Protein AF-A0A2G3K710-F1 (afdb_monomer_lite)

Foldseek 3Di:
DPPPPPDPDDPVNVVVVCCVVVVVVVVVVVVVVVVVVVVLVVLVVVLVVQCVVCVVPCVPPSNVVSLVCLCVSLQADQDPNDHDGDPVSVVSVVVSVVVVVVVVD

Secondary structure (DSSP, 8-state):
---S-S----HHHHHHHHHHHHHHHHHHHHHHHHHHHHHHHHHHHHHHHHHHHTTT-TTSHHHHHHHHTHHHHS--EEETTEEE--HHHHHHHHHHHHHHHHH--

Sequence (105 aa):
MESTLLFNLEIKDWAVLIATLLGPILAVQAQKAVETFRVKRARKIKLFGTLMATRAGRIAPEHVRALNMIDLVFYGEQTLGIHRRSSKEQNILDGWKEYLDHLNN

Structure (mmCIF, N/CA/C/O backbone):
data_AF-A0A2G3K710-F1
#
_entry.id   AF-A0A2G3K710-F1
#
loop_
_atom_site.group_PDB
_atom_site.id
_atom_site.type_symbol
_atom_site.label_atom_id
_atom_site.label_alt_id
_atom_site.label_comp_id
_atom_site.label_asym_id
_atom_site.label_entity_id
_atom_site.label_seq_id
_atom_site.pdbx_PDB_ins_code
_atom_site.Cartn_x
_atom_site.Cartn_y
_atom_site.Cartn_z
_atom_site.occupancy
_atom_site.B_iso_or_equiv
_atom_site.auth_seq_id
_atom_site.auth_comp_id
_atom_site.auth_asym_id
_atom_site.auth_atom_id
_atom_site.pdbx_PDB_model_num
ATOM 1 N N . MET A 1 1 ? -47.304 8.868 39.542 1.00 44.88 1 MET A N 1
ATOM 2 C CA . MET A 1 1 ? -46.521 9.511 38.465 1.00 44.88 1 MET A CA 1
ATOM 3 C C . MET A 1 1 ? -45.135 8.868 38.490 1.00 44.88 1 MET A C 1
ATOM 5 O O . MET A 1 1 ? -44.243 9.344 39.177 1.00 44.88 1 MET A O 1
ATOM 9 N N . GLU A 1 2 ? -45.018 7.685 37.879 1.00 50.94 2 GLU A N 1
ATOM 10 C CA . GLU A 1 2 ? -43.827 6.816 37.904 1.00 50.94 2 GLU A CA 1
ATOM 11 C C . GLU A 1 2 ? -42.816 7.228 36.825 1.00 50.94 2 GLU A C 1
ATOM 13 O O . GLU A 1 2 ? -42.670 6.571 35.800 1.00 50.94 2 GLU A O 1
ATOM 18 N N . SER A 1 3 ? -42.130 8.351 37.022 1.00 51.41 3 SER A N 1
ATOM 19 C CA . SER A 1 3 ? -41.107 8.827 36.077 1.00 51.41 3 SER A CA 1
ATOM 20 C C . SER A 1 3 ? -39.714 8.946 36.701 1.00 51.41 3 SER A C 1
ATOM 22 O O . SER A 1 3 ? -38.877 9.688 36.199 1.00 51.41 3 SER A O 1
ATOM 24 N N . THR A 1 4 ? -39.444 8.224 37.792 1.00 51.19 4 THR A N 1
ATOM 25 C CA . THR A 1 4 ? -38.132 8.212 38.472 1.00 51.19 4 THR A CA 1
ATOM 26 C C . THR A 1 4 ? -37.261 7.001 38.117 1.00 51.19 4 THR A C 1
ATOM 28 O O . THR A 1 4 ? -36.120 6.926 38.561 1.00 51.19 4 THR A O 1
ATOM 31 N N . LEU A 1 5 ? -37.757 6.074 37.286 1.00 51.72 5 LEU A N 1
ATOM 32 C CA . LEU A 1 5 ? -37.088 4.811 36.937 1.00 51.72 5 LEU A CA 1
ATOM 33 C C . LEU A 1 5 ? -36.492 4.766 35.517 1.00 51.72 5 LEU A C 1
ATOM 35 O O . LEU A 1 5 ? -36.252 3.679 35.007 1.00 51.72 5 LEU A O 1
ATOM 39 N N . LEU A 1 6 ? -36.267 5.899 34.840 1.00 57.09 6 LEU A N 1
ATOM 40 C CA . LEU A 1 6 ? -35.712 5.847 33.476 1.00 57.09 6 LEU A CA 1
ATOM 41 C C . LEU A 1 6 ? -34.179 5.794 33.425 1.00 57.09 6 LEU A C 1
ATOM 43 O O . LEU A 1 6 ? -33.655 5.114 32.554 1.00 57.09 6 LEU A O 1
ATOM 47 N N . PHE A 1 7 ? -33.448 6.415 34.358 1.00 63.38 7 PHE A N 1
ATOM 48 C CA . PHE A 1 7 ? -31.979 6.327 34.387 1.00 63.38 7 PHE A CA 1
ATOM 49 C C . PHE A 1 7 ? -31.425 6.462 35.809 1.00 63.38 7 PHE A C 1
ATOM 51 O O . PHE A 1 7 ? -30.880 7.498 36.176 1.00 63.38 7 PHE A O 1
ATOM 58 N N . ASN A 1 8 ? -31.539 5.404 36.611 1.00 63.84 8 ASN A N 1
ATOM 59 C CA . ASN A 1 8 ? -30.711 5.234 37.809 1.00 63.84 8 ASN A CA 1
ATOM 60 C C . ASN A 1 8 ? -29.580 4.243 37.482 1.00 63.84 8 ASN A C 1
ATOM 62 O O . ASN A 1 8 ? -29.498 3.164 38.059 1.00 63.84 8 ASN A O 1
ATOM 66 N N . LEU A 1 9 ? -28.808 4.560 36.434 1.00 72.38 9 LEU A N 1
ATOM 67 C CA . LEU A 1 9 ? -27.740 3.698 35.925 1.00 72.38 9 LEU A CA 1
ATOM 68 C C . LEU A 1 9 ? -26.454 3.939 36.709 1.00 72.38 9 LEU A C 1
ATOM 70 O O . LEU A 1 9 ? -26.003 5.081 36.836 1.00 72.38 9 LEU A O 1
ATOM 74 N N . GLU A 1 10 ? -25.828 2.859 37.168 1.00 83.06 10 GLU A N 1
ATOM 75 C CA . GLU A 1 10 ? -24.489 2.942 37.731 1.00 83.06 10 GLU A CA 1
ATOM 76 C C . GLU A 1 10 ? -23.467 3.229 36.621 1.00 83.06 10 GLU A C 1
ATOM 78 O O . GLU A 1 10 ? -23.659 2.914 35.444 1.00 83.06 10 GLU A O 1
ATOM 83 N N . ILE A 1 11 ? -22.308 3.774 36.999 1.00 83.94 11 ILE A N 1
ATOM 84 C CA . ILE A 1 11 ? -21.169 3.987 36.083 1.00 83.94 11 ILE A CA 1
ATOM 85 C C . ILE A 1 11 ? -20.802 2.685 35.340 1.00 83.94 11 ILE A C 1
ATOM 87 O O . ILE A 1 11 ? -20.367 2.717 34.188 1.00 83.94 11 ILE A O 1
ATOM 91 N N . LYS A 1 12 ? -21.012 1.529 35.983 1.00 84.44 12 LYS A N 1
ATOM 92 C CA . LYS A 1 12 ? -20.771 0.202 35.406 1.00 84.44 12 LYS A CA 1
ATOM 93 C C . LYS A 1 12 ? -21.708 -0.112 34.236 1.00 84.44 12 LYS A C 1
ATOM 95 O O . LYS A 1 12 ? -21.236 -0.649 33.236 1.00 84.44 12 LYS A O 1
ATOM 100 N N . ASP A 1 13 ? -22.982 0.267 34.312 1.00 89.56 13 ASP A N 1
ATOM 101 C CA . ASP A 1 13 ? -23.960 0.002 33.247 1.00 89.56 13 ASP A CA 1
ATOM 102 C C . ASP A 1 13 ? -23.636 0.815 31.992 1.00 89.56 13 ASP A C 1
ATOM 104 O O . ASP A 1 13 ? -23.671 0.303 30.871 1.00 89.56 13 ASP A O 1
ATOM 108 N N . TRP A 1 14 ? -23.212 2.067 32.185 1.00 88.31 14 TRP A N 1
ATOM 109 C CA . TRP A 1 14 ? -22.700 2.906 31.105 1.00 88.31 14 TRP A CA 1
ATOM 110 C C . TRP A 1 14 ? -21.447 2.316 30.460 1.00 88.31 14 TRP A C 1
ATOM 112 O O . TRP A 1 14 ? -21.346 2.294 29.234 1.00 88.31 14 TRP A O 1
ATOM 122 N N . ALA A 1 15 ? -20.513 1.790 31.257 1.00 91.44 15 ALA A N 1
ATOM 123 C CA . ALA A 1 15 ? -19.317 1.140 30.729 1.00 91.44 15 ALA A CA 1
ATOM 124 C C . ALA A 1 15 ? -19.660 -0.096 29.876 1.00 91.44 15 ALA A C 1
ATOM 126 O O . ALA A 1 15 ? -19.091 -0.268 28.798 1.00 91.44 15 ALA A O 1
ATOM 127 N N . VAL A 1 16 ? -20.619 -0.921 30.312 1.00 93.81 16 VAL A N 1
ATOM 128 C CA . VAL A 1 16 ? -21.076 -2.107 29.566 1.00 93.81 16 VAL A CA 1
ATOM 129 C C . VAL A 1 16 ? -21.786 -1.715 28.270 1.00 93.81 16 VAL A C 1
ATOM 131 O O . VAL A 1 16 ? -21.463 -2.265 27.216 1.00 93.81 16 VAL A O 1
ATOM 134 N N . LEU A 1 17 ? -22.702 -0.741 28.305 1.00 92.94 17 LEU A N 1
ATOM 135 C CA . LEU A 1 17 ? -23.395 -0.244 27.109 1.00 92.94 17 LEU A CA 1
ATOM 136 C C . LEU A 1 17 ? -22.407 0.308 26.076 1.00 92.94 17 LEU A C 1
ATOM 138 O O . LEU A 1 17 ? -22.453 -0.069 24.903 1.00 92.94 17 LEU A O 1
ATOM 142 N N . ILE A 1 18 ? -21.473 1.151 26.524 1.00 94.06 18 ILE A N 1
ATOM 143 C CA . ILE A 1 18 ? -20.436 1.731 25.669 1.00 94.06 18 ILE A CA 1
ATOM 144 C C . ILE A 1 18 ? -19.545 0.629 25.090 1.00 94.06 18 ILE A C 1
ATOM 146 O O . ILE A 1 18 ? -19.292 0.635 23.889 1.00 94.06 18 ILE A O 1
ATOM 150 N N . ALA A 1 19 ? -19.100 -0.341 25.892 1.00 94.31 19 ALA A N 1
ATOM 151 C CA . ALA A 1 19 ? -18.259 -1.437 25.412 1.00 94.31 19 ALA A CA 1
ATOM 152 C C . ALA A 1 19 ? -18.981 -2.322 24.383 1.00 94.31 19 ALA A C 1
ATOM 154 O O . ALA A 1 19 ? -18.394 -2.690 23.365 1.00 94.31 19 ALA A O 1
ATOM 155 N N . THR A 1 20 ? -20.261 -2.621 24.613 1.00 96.31 20 THR A N 1
ATOM 156 C CA . THR A 1 20 ? -21.073 -3.464 23.720 1.00 96.31 20 THR A CA 1
ATOM 157 C C . THR A 1 20 ? -21.342 -2.771 22.382 1.00 96.31 20 THR A C 1
ATOM 159 O O . THR A 1 20 ? -21.368 -3.431 21.345 1.00 96.31 20 THR A O 1
ATOM 162 N N . LEU A 1 21 ? -21.479 -1.440 22.378 1.00 94.94 21 LEU A N 1
ATOM 163 C CA . LEU A 1 21 ? -21.650 -0.653 21.155 1.00 94.94 21 LEU A CA 1
ATOM 164 C C . LEU A 1 21 ? -20.321 -0.381 20.431 1.00 94.94 21 LEU A C 1
ATOM 166 O O . LEU A 1 21 ? -20.236 -0.526 19.211 1.00 94.94 21 LEU A O 1
ATOM 170 N N . LEU A 1 22 ? -19.273 0.015 21.161 1.00 96.94 22 LEU A N 1
ATOM 171 C CA . LEU A 1 22 ? -17.978 0.376 20.575 1.00 96.94 22 LEU A CA 1
ATOM 172 C C . LEU A 1 22 ? -17.166 -0.840 20.131 1.00 96.94 22 LEU A C 1
ATOM 174 O O . LEU A 1 22 ? -16.422 -0.725 19.160 1.00 96.94 22 LEU A O 1
ATOM 178 N N . GLY A 1 23 ? -17.302 -1.992 20.793 1.00 96.62 23 GLY A N 1
ATOM 179 C CA . GLY A 1 23 ? -16.555 -3.209 20.465 1.00 96.62 23 GLY A CA 1
ATOM 180 C C . GLY A 1 23 ? -16.659 -3.596 18.983 1.00 96.62 23 GLY A C 1
ATOM 181 O O . GLY A 1 23 ? -15.624 -3.672 18.313 1.00 96.62 23 GLY A O 1
ATOM 182 N N . PRO A 1 24 ? -17.876 -3.764 18.426 1.00 97.19 24 PRO A N 1
ATOM 183 C CA . PRO A 1 24 ? -18.068 -4.061 17.007 1.00 97.19 24 PRO A CA 1
ATOM 184 C C . PRO A 1 24 ? -17.528 -2.970 16.076 1.00 97.19 24 PRO A C 1
ATOM 186 O O .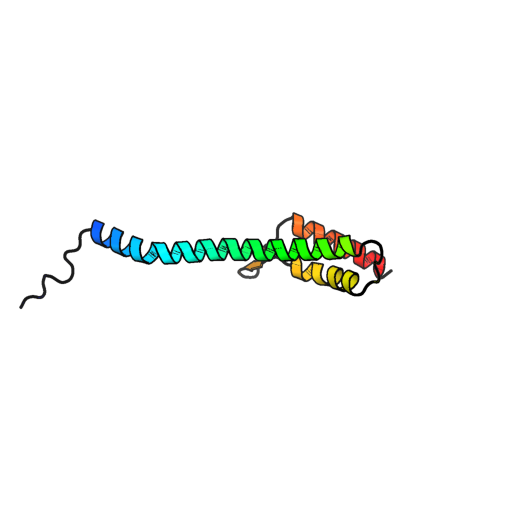 PRO A 1 24 ? -16.885 -3.282 15.075 1.00 97.19 24 PRO A O 1
ATOM 189 N N . ILE A 1 25 ? -17.738 -1.693 16.413 1.00 97.56 25 ILE A N 1
ATOM 190 C CA . ILE A 1 25 ? -17.272 -0.565 15.593 1.00 97.56 25 ILE A CA 1
ATOM 191 C C . ILE A 1 25 ? -15.743 -0.584 15.507 1.00 97.56 25 ILE A C 1
ATOM 193 O O . ILE A 1 25 ? -15.180 -0.567 14.414 1.00 97.56 25 ILE A O 1
ATOM 197 N N . LEU A 1 26 ? -15.057 -0.685 16.647 1.00 97.56 26 LEU A N 1
ATOM 198 C CA . LEU A 1 26 ? -13.597 -0.736 16.700 1.00 97.56 26 LEU A CA 1
ATOM 199 C C . LEU A 1 26 ? -13.042 -1.974 15.991 1.00 97.56 26 LEU A C 1
ATOM 201 O O . LEU A 1 26 ? -12.049 -1.860 15.272 1.00 97.56 26 LEU A O 1
ATOM 205 N N . ALA A 1 27 ? -13.695 -3.132 16.132 1.00 97.00 27 ALA A N 1
ATOM 206 C CA . ALA A 1 27 ? -13.297 -4.355 15.441 1.00 97.00 27 ALA A CA 1
ATOM 207 C C . ALA A 1 27 ? -13.351 -4.191 13.912 1.00 97.00 27 ALA A C 1
ATOM 209 O O . ALA A 1 27 ? -12.379 -4.508 13.221 1.00 97.00 27 ALA A O 1
ATOM 210 N N . VAL A 1 28 ? -14.441 -3.628 13.383 1.00 97.81 28 VAL A N 1
ATOM 211 C CA . VAL A 1 28 ? -14.593 -3.374 11.942 1.00 97.81 28 VAL A CA 1
ATOM 212 C C . VAL A 1 28 ? -13.567 -2.352 11.453 1.00 97.81 28 VAL A C 1
ATOM 214 O O . VAL A 1 28 ? -12.941 -2.562 10.412 1.00 97.81 28 VAL A O 1
ATOM 217 N N . GLN A 1 29 ? -13.321 -1.282 12.213 1.00 97.94 29 GLN A N 1
ATOM 218 C CA . GLN A 1 29 ? -12.321 -0.275 11.850 1.00 97.94 29 GLN A CA 1
ATOM 219 C C . GLN A 1 29 ? -10.899 -0.857 11.833 1.00 97.94 29 GLN A C 1
ATOM 221 O O . GLN A 1 29 ? -10.142 -0.606 10.891 1.00 97.94 29 GLN A O 1
ATOM 226 N N . ALA A 1 30 ? -10.546 -1.685 12.819 1.00 97.31 30 ALA A N 1
ATOM 227 C CA . ALA A 1 30 ? -9.267 -2.387 12.852 1.00 97.31 30 ALA A CA 1
ATOM 228 C C . ALA A 1 30 ? -9.122 -3.347 11.660 1.00 97.31 30 ALA A C 1
ATOM 230 O O . ALA A 1 30 ? -8.100 -3.335 10.968 1.00 97.31 30 ALA A O 1
ATOM 231 N N . GLN A 1 31 ? -10.165 -4.124 11.358 1.00 97.44 31 GLN A N 1
ATOM 232 C CA . GLN A 1 31 ? -10.185 -5.010 10.195 1.00 97.44 31 GLN A CA 1
ATOM 233 C C . GLN A 1 31 ? -10.004 -4.225 8.889 1.00 97.44 31 GLN A C 1
ATOM 235 O O . GLN A 1 31 ? -9.193 -4.612 8.042 1.00 97.44 31 GLN A O 1
ATOM 240 N N . LYS A 1 32 ? -10.698 -3.091 8.737 1.00 97.50 32 LYS A N 1
ATOM 241 C CA . LYS A 1 32 ? -10.612 -2.255 7.535 1.00 97.50 32 LYS A CA 1
ATOM 242 C C . LYS A 1 32 ? -9.231 -1.630 7.355 1.00 97.50 32 LYS A C 1
ATOM 244 O O . LYS A 1 32 ? -8.726 -1.566 6.229 1.00 97.50 32 LYS A O 1
ATOM 249 N N . ALA A 1 33 ? -8.590 -1.217 8.446 1.00 95.69 33 ALA A N 1
ATOM 250 C CA . ALA A 1 33 ? -7.222 -0.712 8.416 1.00 95.69 33 ALA A CA 1
ATOM 251 C C . ALA A 1 33 ? -6.236 -1.785 7.917 1.00 95.69 33 ALA A C 1
ATOM 253 O O . ALA A 1 33 ? -5.432 -1.524 7.016 1.00 95.69 33 ALA A O 1
ATOM 254 N N . VAL A 1 34 ? -6.346 -3.018 8.429 1.00 97.19 34 VAL A N 1
ATOM 255 C CA . VAL A 1 34 ? -5.512 -4.153 7.994 1.00 97.19 34 VAL A CA 1
ATOM 256 C C . VAL A 1 34 ? -5.764 -4.504 6.527 1.00 97.19 34 VAL A C 1
ATOM 258 O O . VAL A 1 34 ? -4.813 -4.727 5.775 1.00 97.19 34 VAL A O 1
ATOM 261 N N . GLU A 1 35 ? -7.024 -4.532 6.094 1.00 97.19 35 GLU A N 1
ATOM 262 C CA . GLU A 1 35 ? -7.389 -4.788 4.698 1.00 97.19 35 GLU A CA 1
ATOM 263 C C . GLU A 1 35 ? -6.765 -3.743 3.765 1.00 97.19 35 GLU A C 1
ATOM 265 O O . GLU A 1 35 ? -6.107 -4.089 2.783 1.00 97.19 35 GLU A O 1
ATOM 270 N N . THR A 1 36 ? -6.888 -2.464 4.116 1.00 93.81 36 TH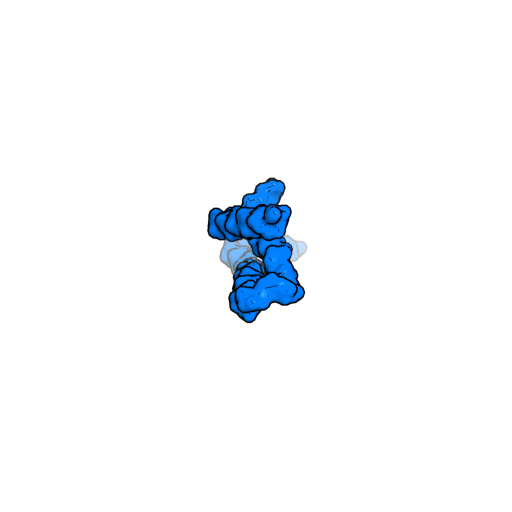R A N 1
ATOM 271 C CA . THR A 1 36 ? -6.342 -1.355 3.325 1.00 93.81 36 THR A CA 1
ATOM 272 C C . THR A 1 36 ? -4.823 -1.466 3.191 1.00 93.81 36 THR A C 1
ATOM 274 O O . THR A 1 36 ? -4.274 -1.309 2.097 1.00 93.81 36 THR A O 1
ATOM 277 N N . PHE A 1 37 ? -4.128 -1.810 4.279 1.00 93.31 37 PHE A N 1
ATOM 278 C CA . PHE A 1 37 ? -2.690 -2.073 4.249 1.00 93.31 37 PHE A CA 1
ATOM 279 C C . PHE A 1 37 ? -2.333 -3.254 3.332 1.00 93.31 37 PHE A C 1
ATOM 281 O O . PHE A 1 37 ? -1.418 -3.150 2.506 1.00 93.31 37 PHE A O 1
ATOM 288 N N . ARG A 1 38 ? -3.076 -4.365 3.424 1.00 96.62 38 ARG A N 1
ATOM 289 C CA . ARG A 1 38 ? -2.878 -5.546 2.566 1.00 96.62 38 ARG A CA 1
ATOM 290 C C . ARG A 1 38 ? -3.079 -5.212 1.089 1.00 96.62 38 ARG A C 1
ATOM 292 O O . ARG A 1 38 ? -2.236 -5.592 0.280 1.00 96.62 38 ARG A O 1
ATOM 299 N N . VAL A 1 39 ? -4.122 -4.458 0.739 1.00 95.94 39 VAL A N 1
ATOM 300 C CA . VAL A 1 39 ? -4.400 -4.038 -0.646 1.00 95.94 39 VAL A CA 1
ATOM 301 C C . VAL A 1 39 ? -3.265 -3.177 -1.203 1.00 95.94 39 VAL A C 1
ATOM 303 O O . VAL A 1 39 ? -2.785 -3.439 -2.308 1.00 95.94 39 VAL A O 1
ATOM 306 N N . LYS A 1 40 ? -2.773 -2.194 -0.436 1.00 93.81 40 LYS A N 1
ATOM 307 C CA . LYS A 1 40 ? -1.624 -1.364 -0.844 1.00 93.81 40 LYS A CA 1
ATOM 308 C C . LYS A 1 40 ? -0.375 -2.210 -1.098 1.00 93.81 40 LYS A C 1
ATOM 310 O O . LYS A 1 40 ? 0.300 -2.032 -2.111 1.00 93.81 40 LYS A O 1
ATOM 315 N N . ARG A 1 41 ? -0.075 -3.161 -0.207 1.00 95.38 41 ARG A N 1
ATOM 316 C CA . ARG A 1 41 ? 1.068 -4.073 -0.365 1.00 95.38 41 ARG A CA 1
ATOM 317 C C . ARG A 1 41 ? 0.906 -4.987 -1.581 1.00 95.38 41 ARG A C 1
ATOM 319 O O . ARG A 1 41 ? 1.860 -5.157 -2.336 1.00 95.38 41 ARG A O 1
ATOM 326 N N . ALA A 1 42 ? -0.286 -5.538 -1.795 1.00 97.56 42 ALA A N 1
ATOM 327 C CA . ALA A 1 42 ? -0.573 -6.420 -2.921 1.00 97.56 42 ALA A CA 1
ATOM 328 C C . ALA A 1 42 ? -0.382 -5.713 -4.271 1.00 97.56 42 ALA A C 1
ATOM 330 O O . ALA A 1 42 ? 0.207 -6.294 -5.178 1.00 97.56 42 ALA A O 1
ATOM 331 N N . ARG A 1 43 ? -0.794 -4.440 -4.393 1.00 96.75 43 ARG A N 1
ATOM 332 C CA . ARG A 1 43 ? -0.562 -3.633 -5.607 1.00 96.75 43 ARG A CA 1
ATOM 333 C C . ARG A 1 43 ? 0.926 -3.497 -5.932 1.00 96.75 43 ARG A C 1
ATOM 335 O O . ARG A 1 43 ? 1.314 -3.723 -7.073 1.00 96.75 43 ARG A O 1
ATOM 342 N N . LYS A 1 44 ? 1.757 -3.209 -4.925 1.00 97.19 44 LYS A N 1
ATOM 343 C CA . LYS A 1 44 ? 3.220 -3.119 -5.078 1.00 97.19 44 LYS A CA 1
ATOM 344 C C . LYS A 1 44 ? 3.831 -4.451 -5.503 1.00 97.19 44 LYS A C 1
ATOM 346 O O . LYS A 1 44 ? 4.602 -4.492 -6.451 1.00 97.19 44 LYS A O 1
ATOM 351 N N . ILE A 1 45 ? 3.461 -5.547 -4.838 1.00 98.00 45 ILE A N 1
ATOM 352 C CA . ILE A 1 45 ? 3.962 -6.889 -5.179 1.00 98.00 45 ILE A CA 1
ATOM 353 C C . ILE A 1 45 ? 3.553 -7.275 -6.600 1.00 98.00 45 ILE A C 1
ATOM 355 O O . ILE A 1 45 ? 4.382 -7.787 -7.341 1.00 98.00 45 ILE A O 1
ATOM 359 N N . LYS A 1 46 ? 2.305 -7.002 -6.998 1.00 98.19 46 LYS A N 1
ATOM 360 C CA . LYS A 1 46 ? 1.830 -7.259 -8.361 1.00 98.19 46 LYS A CA 1
ATOM 361 C C . LYS A 1 46 ? 2.652 -6.476 -9.384 1.00 98.19 46 LYS A C 1
ATOM 363 O O . LYS A 1 46 ? 3.124 -7.066 -10.345 1.00 98.19 46 LYS A O 1
ATOM 368 N N . LEU A 1 47 ? 2.856 -5.181 -9.145 1.00 98.12 47 LEU A N 1
ATOM 369 C CA . LEU A 1 47 ? 3.669 -4.315 -9.995 1.00 98.12 47 LEU A CA 1
ATOM 370 C C . LEU A 1 47 ? 5.098 -4.859 -10.162 1.00 98.12 47 LEU A C 1
ATOM 372 O O . LEU A 1 47 ? 5.548 -5.077 -11.285 1.00 98.12 47 LEU A O 1
ATOM 376 N N . PHE A 1 48 ? 5.783 -5.144 -9.051 1.00 97.44 48 PHE A N 1
ATOM 377 C CA . PHE A 1 48 ? 7.126 -5.725 -9.085 1.00 97.44 48 PHE A CA 1
ATOM 378 C C . PHE A 1 48 ? 7.148 -7.094 -9.767 1.00 97.44 48 PHE A C 1
ATOM 380 O O . PHE A 1 48 ? 8.039 -7.368 -10.566 1.00 97.44 48 PHE A O 1
ATOM 387 N N . GLY A 1 49 ? 6.153 -7.938 -9.493 1.00 97.94 49 GLY A N 1
ATOM 388 C CA . GLY A 1 49 ? 5.991 -9.239 -10.131 1.00 97.94 49 GLY A CA 1
ATOM 389 C C . GLY A 1 49 ? 5.895 -9.122 -11.651 1.00 97.94 49 GLY A C 1
ATOM 390 O O . GLY A 1 49 ? 6.602 -9.842 -12.351 1.00 97.94 49 GLY A O 1
ATOM 391 N N . THR A 1 50 ? 5.103 -8.176 -12.166 1.00 97.88 50 THR A N 1
ATOM 392 C CA . THR A 1 50 ? 4.991 -7.925 -13.610 1.00 97.88 50 THR A CA 1
ATOM 393 C C . THR A 1 50 ? 6.320 -7.470 -14.214 1.00 97.88 50 THR A C 1
ATOM 395 O O . THR A 1 50 ? 6.733 -8.028 -15.232 1.00 97.88 50 THR A O 1
ATOM 398 N N . LEU A 1 51 ? 7.026 -6.521 -13.587 1.00 97.25 51 LEU A N 1
ATOM 399 C CA . LEU A 1 51 ? 8.338 -6.053 -14.065 1.00 97.25 51 LEU A CA 1
ATOM 400 C C . LEU A 1 51 ? 9.366 -7.190 -14.112 1.00 97.25 51 LEU A C 1
ATOM 402 O O . LEU A 1 51 ? 10.098 -7.332 -15.089 1.00 97.25 51 LEU A O 1
ATOM 406 N N . MET A 1 52 ? 9.383 -8.039 -13.082 1.00 97.00 52 MET A N 1
ATOM 407 C CA . MET A 1 52 ? 10.300 -9.175 -12.999 1.00 97.00 52 MET A CA 1
ATOM 408 C C . MET A 1 52 ? 9.961 -10.277 -14.002 1.00 97.00 52 MET A C 1
ATOM 410 O O . MET A 1 52 ? 10.869 -10.819 -14.633 1.00 97.00 52 MET A O 1
ATOM 414 N N . ALA A 1 53 ? 8.677 -10.589 -14.184 1.00 97.44 53 ALA A N 1
ATOM 415 C CA . ALA A 1 53 ? 8.225 -11.590 -15.147 1.00 97.44 53 ALA A CA 1
ATOM 416 C C . ALA A 1 53 ? 8.530 -11.173 -16.594 1.00 97.44 53 ALA A C 1
ATOM 418 O O . ALA A 1 53 ? 8.867 -12.008 -17.426 1.00 97.44 53 ALA A O 1
ATOM 419 N N . THR A 1 54 ? 8.466 -9.872 -16.884 1.00 96.75 54 THR A N 1
ATOM 420 C CA . THR A 1 54 ? 8.698 -9.310 -18.224 1.00 96.75 54 THR A CA 1
ATOM 421 C C . THR A 1 54 ? 10.119 -8.775 -18.421 1.00 96.75 54 THR A C 1
ATOM 423 O O . THR A 1 54 ? 10.401 -8.149 -19.438 1.00 96.75 54 THR A O 1
ATOM 426 N N . ARG A 1 55 ? 11.055 -9.045 -17.498 1.00 93.94 55 ARG A N 1
ATOM 427 C CA . ARG A 1 55 ? 12.402 -8.437 -17.495 1.00 93.94 55 ARG A CA 1
ATOM 428 C C . ARG A 1 55 ? 13.215 -8.645 -18.780 1.00 93.94 55 ARG A C 1
ATOM 430 O O . ARG A 1 55 ? 14.060 -7.812 -19.097 1.00 93.94 55 ARG A O 1
ATOM 437 N N . ALA A 1 56 ? 12.983 -9.756 -19.487 1.00 94.56 56 ALA A N 1
ATOM 438 C CA . ALA A 1 56 ? 13.641 -10.081 -20.755 1.00 94.56 56 ALA A CA 1
ATOM 439 C C . ALA A 1 56 ? 12.987 -9.383 -21.964 1.00 94.56 56 ALA A C 1
ATOM 441 O O . ALA A 1 56 ? 13.641 -9.178 -22.979 1.00 94.56 56 ALA A O 1
ATOM 442 N N . GLY A 1 57 ? 11.715 -8.991 -21.848 1.00 92.19 57 GLY A N 1
ATOM 443 C CA . GLY A 1 57 ? 10.931 -8.318 -22.882 1.00 92.19 57 GLY A CA 1
ATOM 444 C C . GLY A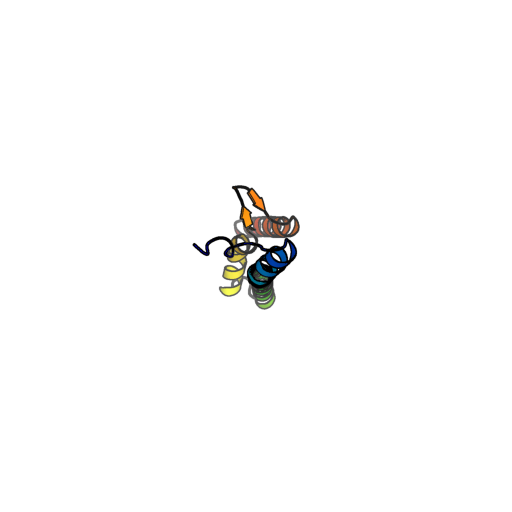 1 57 ? 10.506 -6.925 -22.429 1.00 92.19 57 GLY A C 1
ATOM 445 O O . GLY A 1 57 ? 9.324 -6.684 -22.207 1.00 92.19 57 GLY A O 1
ATOM 446 N N . ARG A 1 58 ? 11.467 -6.004 -22.292 1.00 87.31 58 ARG A N 1
ATOM 447 C CA . ARG A 1 58 ? 11.232 -4.649 -21.749 1.00 87.31 58 ARG A CA 1
ATOM 448 C C . ARG A 1 58 ? 10.281 -3.784 -22.589 1.00 87.31 58 ARG A C 1
ATOM 450 O O .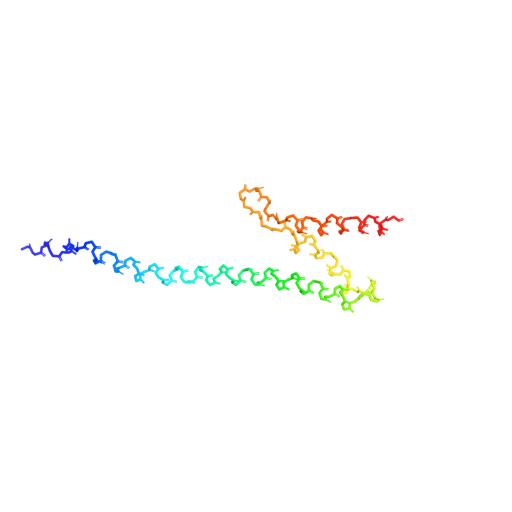 ARG A 1 58 ? 9.691 -2.850 -22.067 1.00 87.31 58 ARG A O 1
ATOM 457 N N . ILE A 1 59 ? 10.094 -4.118 -23.866 1.00 90.88 59 ILE A N 1
ATOM 458 C CA . ILE A 1 59 ? 9.141 -3.450 -24.771 1.00 90.88 59 ILE A CA 1
ATOM 459 C C . ILE A 1 59 ? 7.756 -4.114 -24.792 1.00 90.88 59 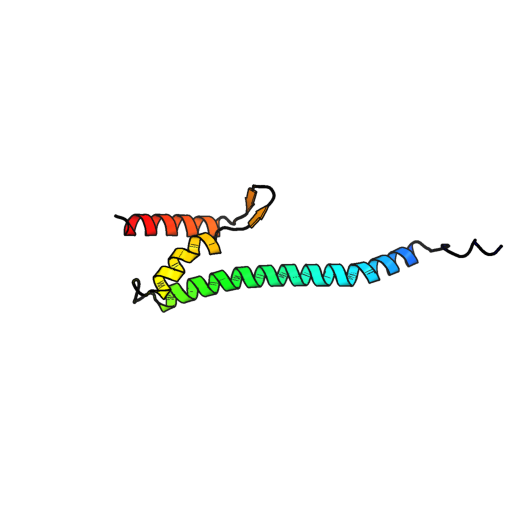ILE A C 1
ATOM 461 O O . ILE A 1 59 ? 6.872 -3.680 -25.528 1.00 90.88 59 ILE A O 1
ATOM 465 N N . ALA A 1 60 ? 7.550 -5.185 -24.019 1.00 94.31 60 ALA A N 1
ATOM 466 C CA . ALA A 1 60 ? 6.247 -5.827 -23.938 1.00 94.31 60 ALA A CA 1
ATOM 467 C C . ALA A 1 60 ? 5.216 -4.845 -23.348 1.00 94.31 60 ALA A C 1
ATOM 469 O O . ALA A 1 60 ? 5.527 -4.167 -22.363 1.00 94.31 60 ALA A O 1
ATOM 470 N N . PRO A 1 61 ? 3.973 -4.809 -23.864 1.00 95.88 61 PRO A N 1
ATOM 471 C CA . PRO A 1 61 ? 2.943 -3.895 -23.369 1.00 95.88 61 PRO A CA 1
ATOM 472 C C . PRO A 1 61 ? 2.730 -3.977 -21.853 1.00 95.88 61 PRO A C 1
ATOM 474 O O . PRO A 1 61 ? 2.555 -2.958 -21.193 1.00 95.88 61 PRO A O 1
ATOM 477 N N . GLU A 1 62 ? 2.807 -5.179 -21.279 1.00 96.31 62 GLU A N 1
ATOM 478 C CA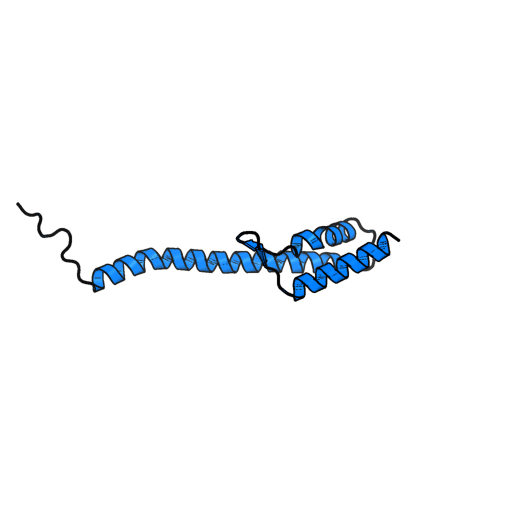 . GLU A 1 62 ? 2.654 -5.384 -19.835 1.00 96.31 62 GLU A CA 1
ATOM 479 C C . GLU A 1 62 ? 3.827 -4.834 -19.013 1.00 96.31 62 GLU A C 1
ATOM 481 O O . GLU A 1 62 ? 3.617 -4.369 -17.893 1.00 96.31 62 GLU A O 1
ATOM 486 N N . HIS A 1 63 ? 5.042 -4.815 -19.572 1.00 97.06 63 HIS A N 1
ATOM 487 C CA . HIS A 1 63 ? 6.193 -4.176 -18.934 1.00 97.06 63 HIS A CA 1
ATOM 488 C C . HIS A 1 63 ? 6.007 -2.658 -18.885 1.00 97.06 63 HIS A C 1
ATOM 490 O O . HIS A 1 63 ? 6.085 -2.053 -17.819 1.00 97.06 63 HIS A O 1
ATOM 496 N N . VAL A 1 64 ? 5.679 -2.052 -20.029 1.00 96.06 64 VAL A N 1
ATOM 497 C CA . VAL A 1 64 ? 5.465 -0.602 -20.147 1.00 96.06 64 VAL A CA 1
ATOM 498 C C . VAL A 1 64 ? 4.287 -0.151 -19.280 1.00 96.06 64 VAL A C 1
ATOM 500 O O . VAL A 1 64 ? 4.381 0.843 -18.563 1.00 96.06 64 VAL A O 1
ATOM 503 N N . ARG A 1 65 ? 3.190 -0.921 -19.263 1.00 96.81 65 ARG A N 1
ATOM 504 C CA . ARG A 1 65 ? 2.044 -0.667 -18.379 1.00 96.81 65 ARG A CA 1
ATOM 505 C C . ARG A 1 65 ? 2.458 -0.694 -16.909 1.00 96.81 65 ARG A C 1
ATOM 507 O O . ARG A 1 65 ? 2.012 0.154 -16.145 1.00 96.81 65 ARG A O 1
ATOM 514 N N . ALA A 1 66 ? 3.290 -1.654 -16.507 1.00 97.31 66 ALA A N 1
ATOM 515 C CA . ALA A 1 66 ? 3.814 -1.716 -15.149 1.00 97.31 66 ALA A CA 1
ATOM 516 C C . ALA A 1 66 ? 4.676 -0.484 -14.825 1.00 97.31 66 ALA A C 1
ATOM 518 O O . ALA A 1 66 ? 4.433 0.159 -13.809 1.00 97.31 66 ALA A O 1
ATOM 519 N N . LEU A 1 67 ? 5.602 -0.090 -15.700 1.00 96.56 67 LEU A N 1
ATOM 520 C CA . LEU A 1 67 ? 6.415 1.116 -15.507 1.00 96.56 67 LEU A CA 1
ATOM 521 C C . LEU A 1 67 ? 5.553 2.376 -15.300 1.00 96.56 67 LEU A C 1
ATOM 523 O O . LEU A 1 67 ? 5.703 3.066 -14.297 1.00 96.56 67 LEU A O 1
ATOM 527 N N . ASN A 1 68 ? 4.547 2.597 -16.149 1.00 95.38 68 ASN A N 1
ATOM 528 C CA . ASN A 1 68 ? 3.634 3.745 -16.035 1.00 95.38 68 ASN A CA 1
ATOM 529 C C . ASN A 1 68 ? 2.773 3.735 -14.759 1.00 95.38 68 ASN A C 1
ATOM 531 O O . ASN A 1 68 ? 2.210 4.753 -14.362 1.00 95.38 68 ASN A O 1
ATOM 535 N N . MET A 1 69 ? 2.640 2.580 -14.107 1.00 97.31 69 MET A N 1
ATOM 536 C CA . MET A 1 69 ? 1.904 2.444 -12.854 1.00 97.31 69 MET A CA 1
ATOM 537 C C . MET A 1 69 ? 2.739 2.812 -11.623 1.00 97.31 69 MET A C 1
ATOM 539 O O . MET A 1 69 ? 2.165 2.917 -10.536 1.00 97.31 69 MET A O 1
ATOM 543 N N . ILE A 1 70 ? 4.058 2.999 -11.755 1.00 97.38 70 ILE A N 1
ATOM 544 C CA . ILE A 1 70 ? 4.961 3.280 -10.631 1.00 97.38 70 ILE A CA 1
ATOM 545 C C . ILE A 1 70 ? 4.525 4.554 -9.891 1.00 97.38 70 ILE A C 1
ATOM 547 O O . ILE A 1 70 ? 4.281 4.492 -8.683 1.00 97.38 70 ILE A O 1
ATOM 551 N N . ASP A 1 71 ? 4.319 5.667 -10.599 1.00 95.62 71 ASP A N 1
ATOM 552 C CA . ASP A 1 71 ? 3.929 6.945 -9.984 1.00 95.62 71 ASP A CA 1
ATOM 553 C C . ASP A 1 71 ? 2.625 6.841 -9.187 1.00 95.62 71 ASP A C 1
ATOM 555 O O . ASP A 1 71 ? 2.517 7.368 -8.079 1.00 95.62 71 ASP A O 1
ATOM 559 N N . LEU A 1 72 ? 1.654 6.080 -9.701 1.00 95.00 72 LEU A N 1
ATOM 560 C CA . LEU A 1 72 ? 0.365 5.871 -9.047 1.00 95.00 72 LEU A CA 1
ATOM 561 C C . LEU A 1 72 ? 0.463 4.920 -7.844 1.00 95.00 72 LEU A C 1
ATOM 563 O O . LEU A 1 72 ? -0.127 5.174 -6.794 1.00 95.00 72 LEU A O 1
ATOM 567 N N . VAL A 1 73 ? 1.194 3.810 -7.973 1.00 96.38 73 VAL A N 1
ATOM 568 C CA . VAL A 1 73 ? 1.323 2.797 -6.909 1.00 96.38 73 VAL A CA 1
ATOM 569 C C . VAL A 1 73 ? 2.143 3.319 -5.727 1.00 96.38 73 VAL A C 1
ATOM 571 O O . VAL A 1 73 ? 1.880 2.929 -4.584 1.00 96.38 73 VAL A O 1
ATOM 574 N N . PHE A 1 74 ? 3.104 4.204 -5.987 1.00 96.19 74 PHE A N 1
ATOM 575 C CA . PHE A 1 74 ? 3.991 4.779 -4.977 1.00 96.19 74 PHE A CA 1
ATOM 576 C C . PHE A 1 74 ? 3.651 6.231 -4.614 1.00 96.19 74 PHE A C 1
ATOM 578 O O . PHE A 1 74 ? 4.362 6.835 -3.810 1.00 96.19 74 PHE A O 1
ATOM 585 N N . TYR A 1 75 ? 2.536 6.783 -5.113 1.00 91.38 75 TYR A N 1
ATOM 586 C CA . TYR A 1 75 ? 2.075 8.145 -4.804 1.00 91.38 75 TYR A CA 1
ATOM 587 C C . TYR A 1 75 ? 2.006 8.437 -3.291 1.00 91.38 75 TYR A C 1
ATOM 589 O O . TYR A 1 75 ? 2.389 9.514 -2.839 1.00 91.38 75 TYR A O 1
ATOM 597 N N . GLY A 1 76 ? 1.615 7.439 -2.495 1.00 89.62 76 GLY A N 1
ATOM 598 C CA . GLY A 1 76 ? 1.374 7.591 -1.060 1.00 89.62 76 GLY A CA 1
ATOM 599 C C . GLY A 1 76 ? -0.049 8.071 -0.767 1.00 89.62 76 GLY A C 1
ATOM 600 O O . GLY A 1 76 ? -0.919 8.035 -1.636 1.00 89.62 76 GLY A O 1
ATOM 601 N N . GLU A 1 77 ? -0.307 8.481 0.473 1.00 87.88 77 GLU A N 1
ATOM 602 C CA . GLU A 1 77 ? -1.600 9.047 0.872 1.00 87.88 77 GLU A CA 1
ATOM 603 C C . GLU A 1 77 ? -1.502 10.555 1.027 1.00 87.88 77 GLU A C 1
ATOM 605 O O . GLU A 1 77 ? -0.567 11.058 1.638 1.00 87.88 77 GLU A O 1
ATOM 610 N N . GLN A 1 78 ? -2.490 11.285 0.519 1.00 86.75 78 GLN A N 1
ATOM 611 C CA . GLN A 1 78 ? -2.597 12.716 0.762 1.00 86.75 78 GLN A CA 1
ATOM 612 C C . GLN A 1 78 ? -3.598 12.953 1.889 1.00 86.75 78 GLN A C 1
ATOM 614 O O . GLN A 1 78 ? -4.775 12.619 1.772 1.00 86.75 78 GLN A O 1
ATOM 619 N N . THR A 1 79 ? -3.129 13.528 2.992 1.00 86.50 79 THR A N 1
ATOM 620 C CA . THR A 1 79 ? -3.971 13.869 4.143 1.00 86.50 79 THR A CA 1
ATOM 621 C C . THR A 1 79 ? -3.772 15.337 4.469 1.00 86.50 79 THR A C 1
ATOM 623 O O . THR A 1 79 ? -2.642 15.743 4.734 1.00 86.50 79 THR A O 1
ATOM 626 N N . LEU A 1 80 ? -4.851 16.126 4.459 1.00 87.19 80 LEU A N 1
ATOM 627 C CA . LEU A 1 80 ? -4.811 17.565 4.768 1.00 87.19 80 LEU A CA 1
ATOM 628 C C . LEU A 1 80 ? -3.797 18.341 3.903 1.00 87.19 80 LEU A C 1
ATOM 630 O O . LEU A 1 80 ? -3.031 19.155 4.403 1.00 87.19 80 LEU A O 1
ATOM 634 N N . GLY A 1 81 ? -3.744 18.036 2.602 1.00 87.62 81 GLY A N 1
ATOM 635 C CA . GLY A 1 81 ? -2.814 18.668 1.658 1.00 87.62 81 GLY A CA 1
ATOM 636 C C . GLY A 1 81 ? -1.364 18.177 1.745 1.00 87.62 81 GLY A C 1
ATOM 637 O O . GLY A 1 81 ? -0.581 18.490 0.856 1.00 87.62 81 GLY A O 1
ATOM 638 N N . ILE A 1 82 ? -1.013 17.364 2.747 1.00 87.25 82 ILE A N 1
ATOM 639 C CA . ILE A 1 82 ? 0.339 16.830 2.941 1.00 87.25 82 ILE A CA 1
ATOM 640 C C . ILE A 1 82 ? 0.420 15.412 2.373 1.00 87.25 82 ILE A C 1
ATOM 642 O O . ILE A 1 82 ? -0.338 14.523 2.778 1.00 87.25 82 ILE A O 1
ATOM 646 N N . HIS A 1 83 ? 1.375 15.184 1.471 1.00 85.75 83 HIS A N 1
ATOM 647 C CA . HIS A 1 83 ? 1.706 13.851 0.972 1.00 85.75 83 HIS A CA 1
ATOM 648 C C . HIS A 1 83 ? 2.487 13.063 2.010 1.00 85.75 83 HIS A C 1
ATOM 650 O O . HIS A 1 83 ? 3.608 13.401 2.385 1.00 85.75 83 HIS A O 1
ATOM 656 N N . ARG A 1 84 ? 1.888 11.965 2.452 1.00 89.06 84 ARG A N 1
ATOM 657 C CA . ARG A 1 84 ? 2.495 10.978 3.329 1.00 89.06 84 ARG A CA 1
ATOM 658 C C . ARG A 1 84 ? 2.932 9.788 2.495 1.00 89.06 84 ARG A C 1
ATOM 660 O O . ARG A 1 84 ? 2.130 8.933 2.116 1.00 89.06 84 ARG A O 1
ATOM 667 N N . ARG A 1 85 ? 4.235 9.728 2.249 1.00 91.88 85 ARG A N 1
ATOM 668 C CA . ARG A 1 85 ? 4.922 8.546 1.730 1.00 91.88 85 ARG A CA 1
ATOM 669 C C . ARG A 1 85 ? 6.139 8.236 2.578 1.00 91.88 85 ARG A C 1
ATOM 671 O O . ARG A 1 85 ? 6.704 9.112 3.228 1.00 91.88 85 ARG A O 1
ATOM 678 N N . SER A 1 86 ? 6.542 6.980 2.564 1.00 93.62 86 SER A N 1
ATOM 679 C CA . SER A 1 86 ? 7.790 6.562 3.189 1.00 93.62 86 SER A CA 1
ATOM 680 C C . SER A 1 86 ? 8.992 6.953 2.327 1.00 93.62 86 SER A C 1
ATOM 682 O O . SER A 1 86 ? 8.903 6.988 1.099 1.00 93.62 86 SER A O 1
ATOM 684 N N . SER A 1 87 ? 10.151 7.157 2.957 1.00 94.56 87 SER A N 1
ATOM 685 C CA . SER A 1 87 ? 11.411 7.426 2.247 1.00 94.56 87 SER A CA 1
ATOM 686 C C . SER A 1 87 ? 11.750 6.330 1.230 1.00 94.56 87 SER A C 1
ATOM 688 O O . SER A 1 87 ? 12.283 6.612 0.167 1.00 94.56 87 SER A O 1
ATOM 690 N N . LYS A 1 88 ? 11.371 5.073 1.504 1.00 94.75 88 LYS A N 1
ATOM 691 C CA . LYS A 1 88 ? 11.563 3.959 0.562 1.00 94.75 88 LYS A CA 1
ATOM 692 C C . LYS A 1 88 ? 10.756 4.132 -0.724 1.00 94.75 88 LYS A C 1
ATOM 694 O O . LYS A 1 88 ? 11.244 3.784 -1.789 1.00 94.75 88 LYS A O 1
ATOM 699 N N . GLU A 1 89 ? 9.526 4.631 -0.627 1.00 95.50 89 GLU A N 1
ATOM 700 C CA . GLU A 1 89 ? 8.685 4.889 -1.803 1.00 95.50 89 GLU A CA 1
ATOM 701 C C . GLU A 1 89 ? 9.197 6.090 -2.593 1.00 95.50 89 GLU A C 1
ATOM 703 O O . GLU A 1 89 ? 9.156 6.053 -3.816 1.00 95.50 89 GLU A O 1
ATOM 708 N N . GLN A 1 90 ? 9.732 7.106 -1.907 1.00 96.12 90 GLN A N 1
ATOM 709 C CA . GLN A 1 90 ? 10.396 8.227 -2.569 1.00 96.12 90 GLN A CA 1
ATOM 710 C C . GLN A 1 90 ? 11.601 7.750 -3.390 1.00 96.12 90 GLN A C 1
ATOM 712 O O . GLN A 1 90 ? 11.644 8.009 -4.585 1.00 96.12 90 GLN A O 1
ATOM 717 N N . ASN A 1 91 ? 12.487 6.938 -2.804 1.00 97.06 91 ASN A N 1
ATOM 718 C CA . ASN A 1 91 ? 13.657 6.408 -3.514 1.00 97.06 91 ASN A CA 1
ATOM 719 C C . ASN A 1 91 ? 13.286 5.597 -4.769 1.00 97.06 91 ASN A C 1
ATOM 721 O O . ASN A 1 91 ? 14.015 5.608 -5.756 1.00 97.06 91 ASN A O 1
ATOM 725 N N . ILE A 1 92 ? 12.162 4.870 -4.737 1.00 96.75 92 ILE A N 1
ATOM 726 C CA . ILE A 1 92 ? 11.673 4.118 -5.903 1.00 96.75 92 ILE A CA 1
ATOM 727 C C . ILE A 1 92 ? 11.276 5.071 -7.032 1.00 96.75 92 ILE A C 1
ATOM 729 O O . ILE A 1 92 ? 11.552 4.790 -8.194 1.00 96.75 92 ILE A O 1
ATOM 733 N N . LEU A 1 93 ? 10.628 6.183 -6.697 1.00 96.88 93 LEU A N 1
ATOM 734 C CA . LEU A 1 93 ? 10.190 7.173 -7.676 1.00 96.88 93 LEU A CA 1
ATOM 735 C C . LEU A 1 93 ? 11.352 7.968 -8.245 1.00 96.88 93 LEU A C 1
ATOM 737 O O . LEU A 1 93 ? 11.360 8.236 -9.439 1.00 96.88 93 LEU A O 1
ATOM 741 N N . ASP A 1 94 ? 12.341 8.283 -7.415 1.00 97.25 94 ASP A N 1
ATOM 742 C CA . ASP A 1 94 ? 13.566 8.934 -7.866 1.00 97.25 94 ASP A CA 1
ATOM 743 C C . ASP A 1 94 ? 14.301 8.038 -8.876 1.00 97.25 94 ASP A C 1
ATOM 745 O O . ASP A 1 94 ? 14.634 8.490 -9.969 1.00 97.25 94 ASP A O 1
ATOM 749 N N . GLY A 1 95 ? 14.449 6.741 -8.574 1.00 97.19 95 GLY A N 1
ATOM 750 C CA . GLY A 1 95 ? 15.052 5.781 -9.505 1.00 97.19 95 GLY A CA 1
ATOM 751 C C . GLY A 1 95 ? 14.219 5.541 -10.771 1.00 97.19 95 GLY A C 1
ATOM 752 O O . GLY A 1 95 ? 14.773 5.343 -11.850 1.00 97.19 95 GLY A O 1
ATOM 753 N N . TRP A 1 96 ? 12.887 5.579 -10.673 1.00 96.56 96 TRP A N 1
ATOM 754 C CA . TRP A 1 96 ? 12.011 5.538 -11.849 1.00 96.56 96 TRP A CA 1
ATOM 755 C C . TRP A 1 96 ? 12.198 6.769 -12.732 1.00 96.56 96 TRP A C 1
ATOM 757 O O . TRP A 1 96 ? 12.329 6.623 -13.944 1.00 96.56 96 TRP A O 1
ATOM 767 N N . LYS A 1 97 ? 12.260 7.959 -12.132 1.00 96.06 97 LYS A N 1
ATOM 768 C CA . LYS A 1 97 ? 12.483 9.209 -12.852 1.00 96.06 97 LYS A CA 1
ATOM 769 C C . LYS A 1 97 ? 13.823 9.194 -13.586 1.00 96.06 97 LYS A C 1
ATOM 771 O O . LYS A 1 97 ? 13.847 9.466 -14.776 1.00 96.06 97 LYS A O 1
ATOM 776 N N . GLU A 1 98 ? 14.894 8.775 -12.916 1.00 96.88 98 GLU A N 1
ATOM 777 C CA . GLU A 1 98 ? 16.216 8.611 -13.536 1.00 96.88 98 GLU A CA 1
ATOM 778 C C . GLU A 1 98 ? 16.180 7.628 -14.718 1.00 96.88 98 GLU A C 1
ATOM 780 O O . GLU A 1 98 ? 16.720 7.894 -15.790 1.00 96.88 98 GLU A O 1
ATOM 785 N N . TYR A 1 99 ? 15.505 6.489 -14.555 1.00 94.44 99 TYR A N 1
ATOM 786 C CA . TYR A 1 99 ? 15.354 5.520 -15.636 1.00 94.44 99 TYR A CA 1
ATOM 787 C C . TYR A 1 99 ? 14.539 6.072 -16.816 1.00 94.44 99 TYR A C 1
ATOM 789 O O . TYR A 1 99 ? 14.899 5.837 -17.968 1.00 94.44 99 TYR A O 1
ATOM 797 N N . LEU A 1 100 ? 13.459 6.807 -16.546 1.00 94.19 100 LEU A N 1
ATOM 798 C CA . LEU A 1 100 ? 12.640 7.451 -17.570 1.00 94.19 100 LEU A CA 1
ATOM 799 C C . LEU A 1 100 ? 13.427 8.533 -18.322 1.00 94.19 100 LEU A C 1
ATOM 801 O O . LEU A 1 100 ? 13.319 8.622 -19.543 1.00 94.19 100 LEU A O 1
ATOM 805 N N . ASP A 1 101 ? 14.249 9.306 -17.614 1.00 95.31 101 ASP A N 1
ATOM 806 C CA . ASP A 1 101 ? 15.134 10.308 -18.210 1.00 95.31 101 ASP A CA 1
ATOM 807 C C . ASP A 1 101 ? 16.127 9.647 -19.181 1.00 95.31 101 ASP A C 1
ATOM 809 O O . ASP A 1 101 ? 16.321 10.142 -20.289 1.00 95.31 101 ASP A O 1
ATOM 813 N N . HIS A 1 102 ? 16.678 8.476 -18.834 1.00 93.38 102 HIS A N 1
ATOM 814 C CA . HIS A 1 102 ? 17.521 7.691 -19.745 1.00 93.38 102 HIS A CA 1
ATOM 815 C C . HIS A 1 102 ? 16.777 7.106 -20.957 1.00 93.38 102 HIS A C 1
ATOM 817 O O . HIS A 1 102 ? 17.420 6.811 -21.958 1.00 93.38 102 HIS A O 1
ATOM 823 N N . LEU A 1 103 ? 15.460 6.884 -20.881 1.00 89.00 103 LEU A N 1
ATOM 824 C CA . LEU A 1 103 ? 14.667 6.367 -22.006 1.00 89.00 103 LEU A CA 1
ATOM 825 C C . LEU A 1 103 ? 14.251 7.450 -23.005 1.00 89.00 103 LEU A C 1
ATOM 827 O O . LEU A 1 103 ? 14.000 7.138 -24.167 1.00 89.00 103 LEU A O 1
ATOM 831 N N . ASN A 1 104 ? 14.115 8.691 -22.541 1.00 87.12 104 ASN A N 1
ATOM 832 C CA . ASN A 1 104 ? 13.689 9.826 -23.362 1.00 87.12 104 ASN A CA 1
ATOM 833 C C . ASN A 1 104 ? 14.856 10.542 -24.060 1.00 87.12 104 ASN A C 1
ATOM 835 O O . ASN A 1 104 ? 14.619 11.510 -24.783 1.00 87.12 104 ASN A O 1
ATOM 839 N N . ASN A 1 105 ? 16.086 10.090 -23.817 1.00 72.69 105 ASN A N 1
ATOM 840 C CA . ASN A 1 105 ? 17.326 10.638 -24.357 1.00 72.69 105 ASN A CA 1
ATOM 841 C C . ASN A 1 105 ? 17.901 9.691 -25.416 1.00 72.69 105 ASN A C 1
ATOM 843 O O . ASN A 1 105 ? 18.335 10.187 -26.477 1.00 72.69 105 ASN A O 1
#

Radius of gyration: 25.07 Å; chains: 1; bounding box: 64×30×63 Å

pLDDT: mean 90.86, std 11.63, range [44.88, 98.19]